Protein AF-A0AAJ5N3K0-F1 (afdb_monomer_lite)

InterPro domains:
  IPR025319 Domain of unknown function DUF4224 [PF13986] (3-48)

Radius of gyration: 14.59 Å; chains: 1; bounding box: 27×22×53 Å

Foldseek 3Di:
DAKQDLVNLCVVQVRDNQQVSSQVSCCVPLVDNFDADPVSHGIDGVCSSPDPDDPPPPPPDPDDDDDD

Secondary structure (DSSP, 8-state):
-PBPPHHHHHHHTTS---HHHHHHHHHHHT---PPBPTTS-B--BHHHHH--S---------------

Organism: NCBI:txid95485

Sequence (68 aa):
MSIVTNDELIELTGGLKQGAAQTRWIKKALGIDAPRKADGHPLLTWEQVNGRDEPRQRKSTINWQTTA

Structure (mmCIF, N/CA/C/O backbone):
data_AF-A0AAJ5N3K0-F1
#
_entry.id   AF-A0AAJ5N3K0-F1
#
loop_
_atom_site.group_PDB
_atom_site.id
_atom_site.type_symbol
_atom_site.label_atom_id
_atom_site.label_alt_id
_atom_site.label_comp_id
_atom_site.label_asym_id
_atom_site.label_entity_id
_atom_site.label_seq_id
_atom_site.pdbx_PDB_ins_code
_atom_site.Cartn_x
_atom_site.Cartn_y
_atom_site.Cartn_z
_atom_site.occupancy
_atom_site.B_iso_or_equiv
_atom_site.auth_seq_id
_atom_site.auth_comp_id
_atom_site.auth_asym_id
_atom_site.auth_atom_id
_atom_site.pdbx_PDB_model_num
ATOM 1 N N . MET A 1 1 ? -8.256 11.056 -3.695 1.00 64.12 1 MET A N 1
ATOM 2 C CA . MET A 1 1 ? -7.150 10.079 -3.593 1.00 64.12 1 MET A CA 1
ATOM 3 C C . MET A 1 1 ? -5.866 10.686 -3.039 1.00 64.12 1 MET A C 1
ATOM 5 O O . MET A 1 1 ? -5.086 11.259 -3.789 1.00 64.12 1 MET A O 1
ATOM 9 N N . SER A 1 2 ? -5.634 10.532 -1.732 1.00 89.81 2 SER A N 1
ATOM 10 C CA . SER A 1 2 ? -4.319 10.777 -1.117 1.00 89.81 2 SER A CA 1
ATOM 11 C C . SER A 1 2 ? -3.447 9.517 -1.229 1.00 89.81 2 SER A C 1
ATOM 13 O O . SER A 1 2 ? -3.942 8.412 -0.978 1.00 89.81 2 SER A O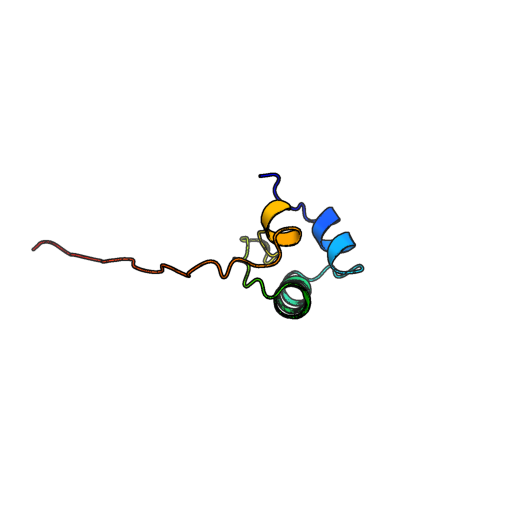 1
ATOM 15 N N . ILE A 1 3 ? -2.187 9.668 -1.650 1.00 92.94 3 ILE A N 1
ATOM 16 C CA . ILE A 1 3 ? -1.202 8.574 -1.739 1.00 92.94 3 ILE A CA 1
ATOM 17 C C . ILE A 1 3 ? -0.672 8.278 -0.336 1.00 92.94 3 ILE A C 1
ATOM 19 O O . ILE A 1 3 ? -0.346 9.208 0.392 1.00 92.94 3 ILE A O 1
ATOM 23 N N . VAL A 1 4 ? -0.536 6.994 0.006 1.00 94.50 4 VAL A N 1
ATOM 24 C CA . VAL A 1 4 ? 0.108 6.577 1.258 1.00 94.50 4 VAL A CA 1
ATOM 25 C C . VAL A 1 4 ? 1.611 6.851 1.155 1.00 94.50 4 VAL A C 1
ATOM 27 O O . VAL A 1 4 ? 2.308 6.344 0.264 1.00 94.50 4 VAL A O 1
ATOM 30 N N . THR A 1 5 ? 2.105 7.690 2.054 1.00 95.06 5 THR A N 1
ATOM 31 C CA . THR A 1 5 ? 3.518 8.040 2.194 1.00 95.06 5 THR A CA 1
ATOM 32 C C . THR A 1 5 ? 4.319 6.890 2.805 1.00 95.06 5 THR A C 1
ATOM 34 O O . THR A 1 5 ? 3.772 5.891 3.268 1.00 95.06 5 THR A O 1
ATOM 37 N N . ASN A 1 6 ? 5.649 6.998 2.791 1.00 92.56 6 ASN A N 1
ATOM 38 C CA . ASN A 1 6 ? 6.497 5.934 3.327 1.00 92.56 6 ASN A CA 1
ATOM 39 C C . ASN A 1 6 ? 6.387 5.816 4.860 1.00 92.56 6 ASN A C 1
ATOM 41 O O . ASN A 1 6 ? 6.422 4.696 5.366 1.00 92.56 6 ASN A O 1
ATOM 45 N N . ASP A 1 7 ? 6.187 6.924 5.577 1.00 94.81 7 ASP A N 1
ATOM 46 C CA . ASP A 1 7 ? 5.969 6.906 7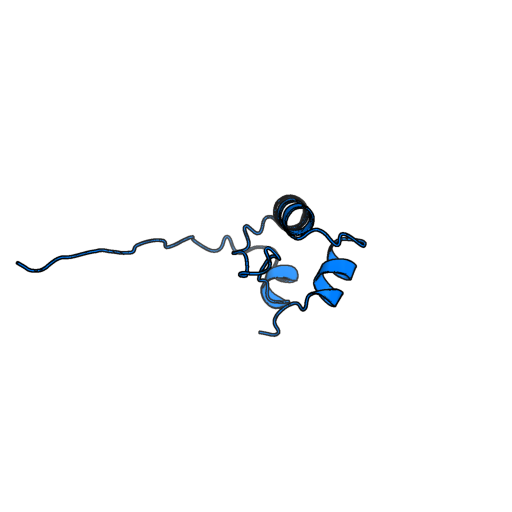.030 1.00 94.81 7 ASP A CA 1
ATOM 47 C C . ASP A 1 7 ? 4.611 6.285 7.373 1.00 94.81 7 ASP A C 1
ATOM 49 O O . ASP A 1 7 ? 4.536 5.362 8.183 1.00 94.81 7 ASP A O 1
ATOM 53 N N . GLU A 1 8 ? 3.556 6.670 6.652 1.00 95.31 8 GLU A N 1
ATOM 54 C CA . GLU A 1 8 ? 2.235 6.049 6.791 1.00 95.31 8 GLU A CA 1
ATOM 55 C C . GLU A 1 8 ? 2.257 4.552 6.437 1.00 95.31 8 GLU A C 1
ATOM 57 O O . GLU A 1 8 ? 1.556 3.760 7.060 1.00 95.31 8 GLU A O 1
ATOM 62 N N . LEU A 1 9 ? 3.081 4.122 5.472 1.00 94.69 9 LEU A N 1
ATOM 63 C CA . LEU A 1 9 ? 3.285 2.698 5.181 1.00 94.69 9 LEU A CA 1
ATOM 64 C C . LEU A 1 9 ? 3.916 1.959 6.363 1.00 94.69 9 LEU A C 1
ATOM 66 O O . LEU A 1 9 ? 3.536 0.818 6.637 1.00 94.69 9 LEU A O 1
ATOM 70 N N . ILE A 1 10 ? 4.885 2.573 7.046 1.00 95.81 10 ILE A N 1
ATOM 71 C CA . ILE A 1 10 ? 5.514 1.994 8.238 1.00 95.81 10 ILE A CA 1
ATOM 72 C C . ILE A 1 10 ? 4.467 1.858 9.343 1.00 95.81 10 ILE A C 1
ATOM 74 O O . ILE A 1 10 ? 4.339 0.777 9.911 1.00 95.81 10 ILE A O 1
ATOM 78 N N . GLU A 1 11 ? 3.679 2.898 9.604 1.00 96.06 11 GLU A N 1
ATOM 79 C CA . GLU A 1 11 ? 2.614 2.863 10.612 1.00 96.06 11 GLU A CA 1
ATOM 80 C C . GLU A 1 11 ? 1.544 1.813 10.281 1.00 96.06 11 GLU A C 1
ATOM 82 O O . GLU A 1 11 ? 1.248 0.947 11.106 1.00 96.06 11 GLU A O 1
ATOM 87 N N . LEU A 1 12 ? 1.043 1.811 9.042 1.00 93.94 12 LEU A N 1
ATOM 88 C CA . LEU A 1 12 ? 0.027 0.874 8.556 1.00 93.94 12 LEU A CA 1
ATOM 89 C C . LEU A 1 12 ? 0.468 -0.586 8.691 1.00 93.94 12 LEU A C 1
ATOM 91 O O . LEU A 1 12 ? -0.339 -1.463 8.988 1.00 93.94 12 LEU A O 1
ATOM 95 N N . THR A 1 13 ? 1.751 -0.856 8.453 1.00 94.69 13 THR A N 1
ATOM 96 C CA . THR A 1 13 ? 2.310 -2.214 8.471 1.00 94.69 13 THR A CA 1
ATOM 97 C C . THR A 1 13 ? 2.842 -2.634 9.843 1.00 94.69 13 THR A C 1
ATOM 99 O O . THR A 1 13 ? 3.404 -3.723 9.966 1.00 94.69 13 THR A O 1
ATOM 102 N N . GLY A 1 14 ? 2.669 -1.805 10.879 1.00 94.56 14 GLY A N 1
ATOM 103 C CA . GLY A 1 14 ? 3.110 -2.107 12.243 1.00 94.56 14 GLY A CA 1
ATOM 104 C C . GLY A 1 14 ? 4.624 -1.995 12.444 1.00 94.56 14 GLY A C 1
ATOM 105 O O . GLY A 1 14 ? 5.209 -2.765 13.202 1.00 94.56 14 GLY A O 1
ATOM 106 N N . GLY A 1 15 ? 5.277 -1.066 11.744 1.00 94.81 15 GLY A N 1
ATOM 107 C CA . GLY A 1 15 ? 6.703 -0.766 11.884 1.00 94.81 15 GLY A CA 1
ATOM 108 C C . GLY A 1 15 ? 7.612 -1.402 10.827 1.00 94.81 15 GLY A C 1
ATOM 109 O O . GLY A 1 15 ? 8.837 -1.294 10.932 1.00 94.81 15 GLY A O 1
ATOM 110 N N . LEU A 1 16 ? 7.067 -2.067 9.799 1.00 94.94 16 LEU A N 1
ATOM 111 C CA . LEU A 1 16 ? 7.897 -2.680 8.759 1.00 94.94 16 LEU A CA 1
ATOM 112 C C . LEU A 1 16 ? 8.535 -1.603 7.880 1.00 94.94 16 LEU A C 1
ATOM 114 O O . LEU A 1 16 ? 7.841 -0.843 7.219 1.00 94.94 16 LEU A O 1
ATOM 118 N N . LYS A 1 17 ? 9.870 -1.591 7.809 1.00 94.31 17 LYS A N 1
ATOM 119 C CA . LYS A 1 17 ? 10.637 -0.649 6.968 1.00 94.31 17 LYS A CA 1
ATOM 120 C C . LYS A 1 17 ? 11.004 -1.200 5.592 1.00 94.31 17 LYS A C 1
ATOM 122 O O . LYS A 1 17 ? 11.319 -0.445 4.687 1.00 94.31 17 LYS A O 1
ATOM 127 N N . GLN A 1 18 ? 10.999 -2.520 5.427 1.00 95.06 18 GLN A N 1
ATOM 128 C CA . GLN A 1 18 ? 11.418 -3.159 4.179 1.00 95.06 18 GLN A CA 1
ATOM 129 C C . GLN A 1 18 ? 10.251 -3.200 3.187 1.00 95.06 18 GLN A C 1
ATOM 131 O O . GLN A 1 18 ? 9.255 -3.876 3.450 1.00 95.06 18 GLN A O 1
ATOM 136 N N . GLY A 1 19 ? 10.378 -2.548 2.026 1.00 93.38 19 GLY A N 1
ATOM 137 C CA . GLY A 1 19 ? 9.300 -2.459 1.025 1.00 93.38 19 GLY A CA 1
ATOM 138 C C . GLY A 1 19 ? 8.769 -3.819 0.546 1.00 93.38 19 GLY A C 1
ATOM 139 O O . GLY A 1 19 ? 7.559 -4.015 0.387 1.00 93.38 19 GLY A O 1
ATOM 140 N N . ALA A 1 20 ? 9.643 -4.823 0.424 1.00 94.06 20 ALA A N 1
ATOM 141 C CA . ALA A 1 20 ? 9.239 -6.194 0.107 1.00 94.06 20 ALA A CA 1
ATOM 142 C C . ALA A 1 20 ? 8.385 -6.835 1.218 1.00 94.06 20 ALA A C 1
ATOM 144 O O . ALA A 1 20 ? 7.420 -7.545 0.922 1.00 94.06 20 ALA A O 1
ATOM 145 N N . ALA A 1 21 ? 8.714 -6.574 2.487 1.00 95.56 21 ALA A N 1
ATOM 146 C CA . ALA A 1 21 ? 7.942 -7.053 3.631 1.00 95.56 21 ALA A CA 1
ATOM 147 C C . ALA A 1 21 ? 6.588 -6.336 3.719 1.00 95.56 21 ALA A C 1
ATOM 149 O O . ALA A 1 21 ? 5.566 -7.007 3.854 1.00 95.56 21 ALA A O 1
ATOM 150 N N . GLN A 1 22 ? 6.568 -5.011 3.528 1.00 96.12 22 GLN A N 1
ATOM 151 C CA . GLN A 1 22 ? 5.335 -4.224 3.442 1.00 96.12 22 GLN A CA 1
ATOM 152 C C . GLN A 1 22 ? 4.421 -4.762 2.334 1.00 96.12 22 GLN A C 1
ATOM 154 O O . GLN A 1 22 ? 3.256 -5.043 2.588 1.00 96.12 22 GLN A O 1
ATOM 159 N N . THR A 1 23 ? 4.950 -5.014 1.129 1.00 94.62 23 THR A N 1
ATOM 160 C CA . THR A 1 23 ? 4.167 -5.564 0.004 1.00 94.62 23 THR A CA 1
ATOM 161 C C . THR A 1 23 ? 3.521 -6.907 0.359 1.00 94.62 23 THR A C 1
ATOM 163 O O . THR A 1 23 ? 2.342 -7.130 0.084 1.00 94.62 23 THR A O 1
ATOM 166 N N . ARG A 1 24 ? 4.284 -7.822 0.977 1.00 94.75 24 ARG A N 1
ATOM 167 C CA . ARG A 1 24 ? 3.764 -9.131 1.410 1.00 94.75 24 ARG A CA 1
ATOM 168 C C . ARG A 1 24 ? 2.682 -8.974 2.474 1.00 94.75 24 ARG A C 1
ATOM 170 O O . ARG A 1 24 ? 1.672 -9.671 2.412 1.00 94.75 24 ARG A O 1
ATOM 177 N N . TRP A 1 25 ? 2.894 -8.063 3.422 1.00 95.38 25 TRP A N 1
ATOM 178 C CA . TRP A 1 25 ? 1.929 -7.762 4.470 1.00 95.38 25 TRP A CA 1
ATOM 179 C C . TRP A 1 25 ? 0.636 -7.191 3.883 1.00 95.38 25 TRP A C 1
ATOM 181 O O . TRP A 1 25 ? -0.421 -7.747 4.142 1.00 95.38 25 TRP A O 1
ATOM 191 N N . ILE A 1 26 ? 0.716 -6.182 3.009 1.00 93.19 26 ILE A N 1
ATOM 192 C CA . ILE A 1 26 ? -0.441 -5.553 2.348 1.00 93.19 26 ILE A CA 1
ATOM 193 C C . ILE A 1 26 ? -1.247 -6.582 1.557 1.00 93.19 26 ILE A C 1
ATOM 195 O O . ILE A 1 26 ? -2.467 -6.650 1.696 1.00 93.19 26 ILE A O 1
ATOM 199 N N . LYS A 1 27 ? -0.577 -7.448 0.791 1.00 92.88 27 LYS A N 1
ATOM 200 C CA . LYS A 1 27 ? -1.251 -8.521 0.052 1.00 92.88 27 LYS A CA 1
ATOM 201 C C . LYS A 1 27 ? -1.976 -9.499 0.977 1.00 92.88 27 LYS A C 1
ATOM 203 O O . LYS A 1 27 ? -3.060 -9.957 0.637 1.00 92.88 27 LYS A O 1
ATOM 208 N N . LYS A 1 28 ? -1.392 -9.822 2.135 1.00 92.50 28 LYS A N 1
ATOM 209 C CA . LYS A 1 28 ? -1.972 -10.760 3.108 1.00 92.50 28 LYS A CA 1
ATOM 210 C C . LYS A 1 28 ? -3.093 -10.135 3.947 1.00 92.50 28 LYS A C 1
ATOM 212 O O . LYS A 1 28 ? -4.083 -10.806 4.203 1.00 92.50 28 LYS A O 1
ATOM 217 N N . ALA A 1 29 ? -2.921 -8.895 4.397 1.00 92.06 29 ALA A N 1
ATOM 218 C CA . ALA A 1 29 ? -3.819 -8.219 5.331 1.00 92.06 29 ALA A CA 1
ATOM 219 C C . ALA A 1 29 ? -4.977 -7.505 4.623 1.00 92.06 29 ALA A C 1
ATOM 221 O O . ALA A 1 29 ? -6.105 -7.539 5.107 1.00 92.06 29 ALA A O 1
ATOM 222 N N . LEU A 1 30 ? -4.697 -6.878 3.477 1.00 90.50 30 LEU A N 1
ATOM 223 C CA . LEU A 1 30 ? -5.664 -6.075 2.726 1.00 90.50 30 LEU A CA 1
ATOM 224 C C . LEU A 1 30 ? -6.143 -6.771 1.444 1.00 90.50 30 LEU A C 1
ATOM 226 O O . LEU A 1 30 ? -7.092 -6.311 0.823 1.00 90.50 30 LEU A O 1
ATOM 230 N N . GLY A 1 31 ? -5.493 -7.858 1.010 1.00 90.31 31 GLY A N 1
ATOM 231 C CA . GLY A 1 31 ? -5.826 -8.528 -0.256 1.00 90.31 31 GLY A CA 1
ATOM 232 C C . GLY A 1 31 ? -5.416 -7.733 -1.503 1.00 90.31 31 GLY A C 1
ATOM 233 O O . GLY A 1 31 ? -5.770 -8.101 -2.622 1.00 90.31 31 GLY A O 1
ATOM 234 N N . ILE A 1 32 ? -4.655 -6.649 -1.331 1.00 89.44 32 ILE A N 1
ATOM 235 C CA . ILE A 1 32 ? -4.280 -5.728 -2.406 1.00 89.44 32 ILE A CA 1
ATOM 236 C C . ILE A 1 32 ? -2.924 -6.140 -2.973 1.00 89.44 32 ILE A C 1
ATOM 238 O O . ILE A 1 32 ? -1.928 -6.216 -2.255 1.00 89.44 32 ILE A O 1
ATOM 242 N N . ASP A 1 33 ? -2.861 -6.358 -4.284 1.00 89.75 33 ASP A N 1
ATOM 243 C CA . ASP A 1 33 ? -1.589 -6.524 -4.990 1.00 89.75 33 ASP A CA 1
ATOM 244 C C . ASP A 1 33 ? -1.142 -5.169 -5.534 1.00 89.75 33 ASP A C 1
ATOM 246 O O . ASP A 1 33 ? -1.532 -4.740 -6.623 1.00 89.75 33 ASP A O 1
ATOM 250 N N . ALA A 1 34 ? -0.402 -4.453 -4.698 1.00 89.88 34 ALA A N 1
ATOM 251 C CA . ALA A 1 34 ? 0.038 -3.103 -4.985 1.00 89.88 34 ALA A CA 1
ATOM 252 C C . ALA A 1 34 ? 1.213 -3.089 -5.974 1.00 89.88 34 ALA A C 1
ATOM 254 O O . ALA A 1 34 ? 2.173 -3.845 -5.782 1.00 89.88 34 ALA A O 1
ATOM 255 N N . PRO A 1 35 ? 1.201 -2.206 -6.990 1.00 91.81 35 PRO A N 1
ATOM 256 C CA . PRO A 1 35 ? 2.396 -1.954 -7.783 1.00 91.81 35 PRO A CA 1
ATOM 257 C C . PRO A 1 35 ? 3.511 -1.396 -6.888 1.00 91.81 35 PRO A C 1
ATOM 259 O O . PRO A 1 35 ? 3.248 -0.778 -5.856 1.00 91.81 35 PRO A O 1
ATOM 262 N N . ARG A 1 36 ? 4.768 -1.613 -7.280 1.00 92.81 36 ARG A N 1
ATOM 263 C CA . ARG A 1 36 ? 5.936 -1.114 -6.543 1.00 92.81 36 ARG A CA 1
ATOM 264 C C . ARG A 1 36 ? 6.503 0.129 -7.212 1.00 92.81 36 ARG A C 1
ATOM 266 O O . ARG A 1 36 ? 6.573 0.197 -8.437 1.00 92.81 36 ARG A O 1
ATOM 273 N N . LYS A 1 37 ? 6.918 1.088 -6.391 1.00 91.06 37 LYS A N 1
ATOM 274 C CA . LYS A 1 37 ? 7.718 2.248 -6.791 1.00 91.06 37 LYS A CA 1
ATOM 275 C C . LYS A 1 37 ? 9.159 1.805 -7.109 1.00 91.06 37 LYS A C 1
ATOM 277 O O . LYS A 1 37 ? 9.557 0.678 -6.805 1.00 91.06 37 LYS A O 1
ATOM 282 N N . ALA A 1 38 ? 9.957 2.708 -7.679 1.00 89.12 38 ALA A N 1
ATOM 283 C CA . ALA A 1 38 ? 11.372 2.456 -7.979 1.00 89.12 38 ALA A CA 1
ATOM 284 C C . ALA A 1 38 ? 12.231 2.195 -6.723 1.00 89.12 38 ALA A C 1
ATOM 286 O O . ALA A 1 38 ? 13.237 1.499 -6.807 1.00 89.12 38 ALA A O 1
ATOM 287 N N . ASP A 1 39 ? 11.813 2.703 -5.559 1.00 86.25 39 ASP A N 1
ATOM 288 C CA . ASP A 1 39 ? 12.452 2.465 -4.255 1.00 86.25 39 ASP A CA 1
ATOM 289 C C . ASP A 1 39 ? 12.120 1.078 -3.655 1.00 86.25 39 ASP A C 1
ATOM 291 O O . ASP A 1 39 ? 12.649 0.697 -2.613 1.00 86.25 39 ASP A O 1
ATOM 295 N N . GLY A 1 40 ? 11.247 0.302 -4.307 1.00 89.50 40 GLY A N 1
ATOM 296 C CA . GLY A 1 40 ? 10.807 -1.014 -3.848 1.00 89.50 40 GLY A CA 1
ATOM 297 C C . GLY A 1 40 ? 9.649 -0.993 -2.845 1.00 89.50 40 GLY A C 1
ATOM 298 O O . GLY A 1 40 ? 9.179 -2.069 -2.456 1.00 89.50 40 GLY A O 1
ATOM 299 N N . HIS A 1 41 ? 9.149 0.183 -2.455 1.00 94.19 41 HIS A N 1
ATOM 300 C CA . HIS A 1 41 ? 7.976 0.317 -1.596 1.00 94.19 41 HIS A CA 1
ATOM 301 C C . HIS A 1 41 ? 6.664 0.186 -2.392 1.00 94.19 41 HIS A C 1
ATOM 303 O O . HIS A 1 41 ? 6.598 0.530 -3.578 1.00 94.19 41 HIS A O 1
ATOM 309 N N . PRO A 1 42 ? 5.596 -0.334 -1.765 1.00 94.81 42 PRO A N 1
ATOM 310 C CA . PRO A 1 42 ? 4.288 -0.449 -2.398 1.00 94.81 42 PRO A CA 1
ATOM 311 C C . PRO A 1 42 ? 3.665 0.934 -2.638 1.00 94.81 42 PRO A C 1
ATOM 313 O O . PRO A 1 42 ? 3.753 1.833 -1.806 1.00 94.81 42 PRO A O 1
ATOM 316 N N . LEU A 1 43 ? 3.010 1.105 -3.784 1.00 95.00 43 LEU A N 1
ATOM 317 C CA . LEU A 1 43 ? 2.258 2.306 -4.133 1.00 95.00 43 LEU A CA 1
ATOM 318 C C . LEU A 1 43 ? 0.767 2.064 -3.884 1.00 95.00 43 LEU A C 1
ATOM 320 O O . LEU A 1 43 ? 0.135 1.263 -4.577 1.00 95.00 43 LEU A O 1
ATOM 324 N N . LEU A 1 44 ? 0.216 2.776 -2.902 1.00 92.81 44 LEU A N 1
ATOM 325 C CA . LEU A 1 44 ? -1.176 2.679 -2.468 1.00 92.81 44 LEU A CA 1
ATOM 326 C C . LEU A 1 44 ? -1.784 4.073 -2.333 1.00 92.81 44 LEU A C 1
ATOM 328 O O . LEU A 1 44 ? -1.077 5.051 -2.092 1.00 92.81 44 LEU A O 1
ATOM 332 N N . THR A 1 45 ? -3.106 4.138 -2.370 1.00 94.19 45 THR A N 1
ATOM 333 C CA . THR A 1 45 ? -3.878 5.288 -1.892 1.00 94.19 45 THR A CA 1
ATOM 334 C C . THR A 1 45 ? -4.651 4.906 -0.637 1.00 94.19 45 THR A C 1
ATOM 336 O O . THR A 1 45 ? -5.014 3.741 -0.464 1.00 94.19 45 THR A O 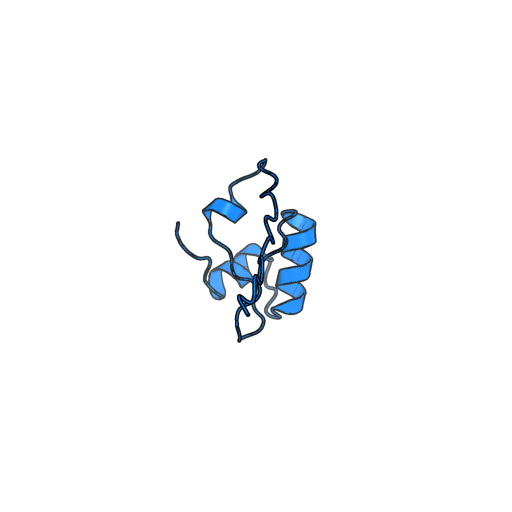1
ATOM 339 N N . TRP A 1 46 ? -4.946 5.879 0.223 1.00 92.06 46 TRP A N 1
ATOM 340 C CA . TRP A 1 46 ? -5.770 5.641 1.413 1.00 92.06 46 TRP A CA 1
ATOM 341 C C . TRP A 1 46 ? -7.167 5.115 1.070 1.00 92.06 46 TRP A C 1
ATOM 343 O O . TRP A 1 46 ? -7.725 4.314 1.809 1.00 92.06 46 TRP A O 1
ATOM 353 N N . GLU A 1 47 ? -7.706 5.488 -0.091 1.00 90.69 47 GLU A N 1
ATOM 354 C CA . GLU A 1 47 ? -8.961 4.928 -0.599 1.00 90.69 47 GLU A CA 1
ATOM 355 C C . GLU A 1 47 ? -8.853 3.425 -0.876 1.00 90.69 47 GLU A C 1
ATOM 357 O O . GLU A 1 47 ? -9.768 2.688 -0.537 1.00 90.69 47 GLU A O 1
ATOM 362 N N . GLN A 1 48 ? -7.730 2.935 -1.412 1.00 89.00 48 GLN A N 1
ATOM 363 C CA . GLN A 1 48 ? -7.523 1.492 -1.584 1.00 89.00 48 GLN A CA 1
ATOM 364 C C . GLN A 1 48 ? -7.357 0.768 -0.246 1.00 89.00 48 GLN A C 1
ATOM 366 O O . GLN A 1 48 ? -7.805 -0.362 -0.121 1.00 89.00 48 GLN A O 1
ATOM 371 N N . VAL A 1 49 ? -6.709 1.397 0.740 1.00 90.44 49 VAL A N 1
ATOM 372 C CA . VAL A 1 49 ? -6.522 0.807 2.078 1.00 90.44 49 VAL A CA 1
ATOM 373 C C . VAL A 1 49 ? -7.855 0.691 2.823 1.00 90.44 49 VAL A C 1
ATOM 375 O O . VAL A 1 49 ? -8.111 -0.323 3.468 1.00 90.44 49 VAL A O 1
ATOM 378 N N . ASN A 1 50 ? -8.705 1.712 2.707 1.00 89.44 50 ASN A N 1
ATOM 379 C CA . ASN A 1 50 ? -9.988 1.793 3.408 1.00 89.44 50 ASN A CA 1
ATOM 380 C C . ASN A 1 50 ? -11.149 1.158 2.625 1.00 89.44 50 ASN A C 1
ATOM 382 O O . ASN A 1 50 ? -12.166 0.796 3.214 1.00 89.44 50 ASN A O 1
ATOM 386 N N . GLY A 1 51 ? -11.007 1.011 1.309 1.00 80.88 51 GLY A N 1
ATOM 387 C CA . GLY A 1 51 ? -11.977 0.369 0.432 1.00 80.88 51 GLY A CA 1
ATOM 388 C C . GLY A 1 51 ? -11.910 -1.149 0.548 1.00 80.88 51 GLY A C 1
ATOM 389 O O . GLY A 1 51 ? -11.253 -1.813 -0.252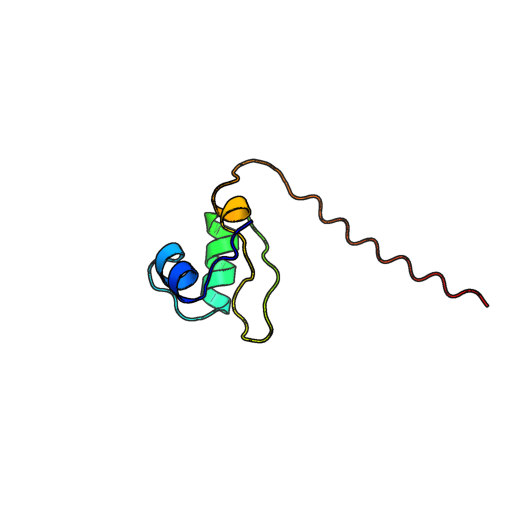 1.00 80.88 51 GLY A O 1
ATOM 390 N N . ARG A 1 52 ? -12.599 -1.711 1.543 1.00 60.59 52 ARG A N 1
ATOM 391 C CA . ARG A 1 52 ? -12.986 -3.127 1.518 1.00 60.59 52 ARG A CA 1
ATOM 392 C C . ARG A 1 52 ? -14.094 -3.315 0.472 1.00 60.59 52 ARG A C 1
ATOM 394 O O . ARG A 1 52 ? -15.044 -2.543 0.458 1.00 60.59 52 ARG A O 1
ATOM 401 N N . ASP A 1 53 ? -13.942 -4.348 -0.360 1.00 53.25 53 ASP A N 1
ATOM 402 C CA . ASP A 1 53 ? -14.980 -4.971 -1.208 1.00 53.25 53 ASP A CA 1
ATOM 403 C C . ASP A 1 53 ? -15.169 -4.573 -2.683 1.00 53.25 53 ASP A C 1
ATOM 405 O O . ASP A 1 53 ? -16.195 -4.920 -3.260 1.00 53.25 53 ASP A O 1
ATOM 409 N N . GLU A 1 54 ? -14.165 -4.037 -3.386 1.00 49.59 54 GLU A N 1
ATOM 410 C CA . GLU A 1 54 ? -14.172 -4.179 -4.856 1.00 49.59 54 GLU A CA 1
ATOM 411 C C . GLU A 1 54 ? -12.931 -4.908 -5.380 1.00 49.59 54 GLU A C 1
ATOM 413 O O . GLU A 1 54 ? -11.809 -4.395 -5.276 1.00 49.59 54 GLU A O 1
ATOM 418 N N . PRO A 1 55 ? -13.085 -6.111 -5.977 1.00 48.44 55 PRO A N 1
ATOM 419 C CA . PRO A 1 55 ? -11.997 -6.743 -6.694 1.00 48.44 55 PRO A CA 1
ATOM 420 C C . PRO A 1 55 ? -11.664 -5.849 -7.884 1.00 48.44 55 PRO A C 1
ATOM 422 O O . PRO A 1 55 ? -12.352 -5.858 -8.905 1.00 48.44 55 PRO A O 1
ATOM 425 N N . ARG A 1 56 ? -10.595 -5.058 -7.752 1.00 54.69 56 ARG A N 1
ATOM 426 C CA . ARG A 1 56 ? -10.056 -4.252 -8.845 1.00 54.69 56 ARG A CA 1
ATOM 427 C C . ARG A 1 56 ? -9.719 -5.202 -9.989 1.00 54.69 56 ARG A C 1
ATOM 429 O O . ARG A 1 56 ? -8.686 -5.874 -9.955 1.00 54.69 56 ARG A O 1
ATOM 436 N N . GLN A 1 57 ? -10.609 -5.287 -10.978 1.00 51.88 57 GLN A N 1
ATOM 437 C CA . GLN A 1 57 ? -10.384 -6.060 -12.189 1.00 51.88 57 GLN A CA 1
ATOM 438 C 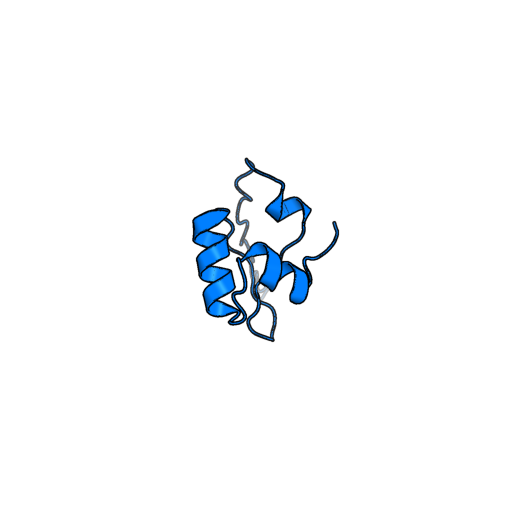C . GLN A 1 57 ? -9.043 -5.622 -12.773 1.00 51.88 57 GLN A C 1
ATOM 440 O O . GLN A 1 57 ? -8.880 -4.483 -13.215 1.00 51.88 57 GLN A O 1
ATOM 445 N N . ARG A 1 58 ? -8.063 -6.527 -12.754 1.00 56.31 58 ARG A N 1
ATOM 446 C CA . ARG A 1 58 ? -6.789 -6.332 -13.440 1.00 56.31 58 ARG A CA 1
ATOM 447 C C . ARG A 1 58 ? -7.061 -6.391 -14.938 1.00 56.31 58 ARG A C 1
ATOM 449 O O . ARG A 1 58 ? -6.938 -7.446 -15.550 1.00 56.31 58 ARG A O 1
ATOM 456 N N . LYS A 1 59 ? -7.460 -5.273 -15.539 1.00 53.94 59 LYS A N 1
ATOM 457 C CA . LYS A 1 59 ? -7.441 -5.138 -16.996 1.00 53.94 59 LYS A CA 1
ATOM 458 C C . LYS A 1 59 ? -6.016 -4.815 -17.423 1.00 53.94 59 LYS A C 1
ATOM 460 O O . LYS A 1 59 ? -5.666 -3.662 -17.640 1.00 53.94 59 LYS A O 1
ATOM 465 N N . SER A 1 60 ? -5.192 -5.851 -17.522 1.00 58.38 60 SER A N 1
ATOM 466 C CA . SER A 1 60 ? -3.955 -5.792 -18.295 1.00 58.38 60 SER A CA 1
ATOM 467 C C . SER A 1 60 ? -4.274 -6.223 -19.725 1.00 58.38 60 SER A C 1
ATOM 469 O O . SER A 1 60 ? -4.017 -7.364 -20.092 1.00 58.38 60 SER A O 1
ATOM 471 N N . THR A 1 61 ? -4.854 -5.335 -20.533 1.00 54.44 61 THR A N 1
ATOM 472 C CA . THR A 1 61 ? -4.959 -5.565 -21.983 1.00 54.44 61 THR A CA 1
ATOM 473 C C . THR A 1 61 ? -4.136 -4.505 -22.696 1.00 54.44 61 THR A C 1
ATOM 475 O O . THR A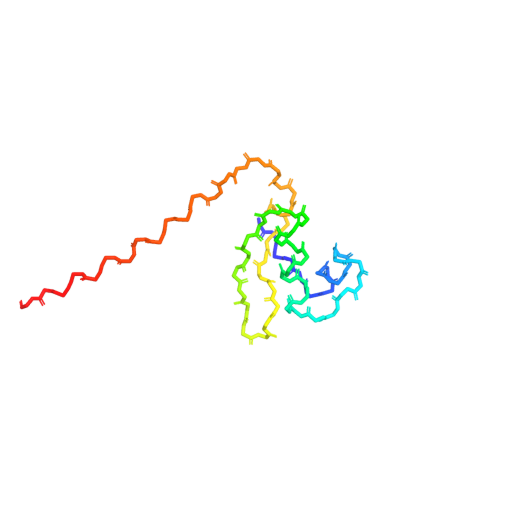 1 61 ? -4.666 -3.504 -23.167 1.00 54.44 61 THR A O 1
ATOM 478 N N . ILE A 1 62 ? -2.818 -4.702 -22.745 1.00 63.47 62 ILE A N 1
ATOM 479 C CA . ILE A 1 62 ? -1.983 -3.966 -23.696 1.00 63.47 62 ILE A CA 1
ATOM 480 C C . ILE A 1 62 ? -2.074 -4.736 -25.014 1.00 63.47 62 ILE A C 1
ATOM 482 O O . ILE A 1 62 ? -1.519 -5.825 -25.140 1.00 63.47 62 ILE A O 1
ATOM 486 N N . ASN A 1 63 ? -2.844 -4.202 -25.962 1.00 65.62 63 ASN A N 1
ATOM 487 C CA . ASN A 1 63 ? -2.973 -4.748 -27.309 1.00 65.62 63 ASN A CA 1
ATOM 488 C C . ASN A 1 63 ? -1.926 -4.072 -28.210 1.00 65.62 63 ASN A C 1
ATOM 490 O O . ASN A 1 63 ? -2.106 -2.927 -28.617 1.00 65.62 63 ASN A O 1
ATOM 494 N N . TRP A 1 64 ? -0.810 -4.756 -28.471 1.00 66.94 64 TRP A N 1
ATOM 495 C CA . TRP A 1 64 ? 0.192 -4.310 -29.440 1.00 66.94 64 TRP A CA 1
ATOM 496 C C . TRP A 1 64 ? -0.265 -4.694 -30.852 1.00 66.94 64 TRP A C 1
ATOM 498 O O . TRP A 1 64 ? 0.102 -5.755 -31.352 1.00 66.94 64 TRP A O 1
ATOM 508 N N . GLN A 1 65 ? -1.065 -3.851 -31.508 1.00 63.12 65 GLN A N 1
ATOM 509 C CA . GLN A 1 65 ? -1.240 -3.962 -32.958 1.00 63.12 65 GLN A CA 1
ATOM 510 C C . GLN A 1 65 ? -0.129 -3.170 -33.646 1.00 63.12 65 GLN A C 1
ATOM 512 O O . GLN A 1 65 ? -0.196 -1.949 -33.769 1.00 63.12 65 GLN A O 1
ATOM 517 N N . THR A 1 66 ? 0.910 -3.876 -34.084 1.00 63.97 66 THR A N 1
ATOM 518 C CA . THR A 1 66 ? 1.843 -3.374 -35.095 1.00 63.97 66 THR A CA 1
ATOM 519 C C . THR A 1 66 ? 1.096 -3.344 -36.425 1.00 63.97 66 THR A C 1
ATOM 521 O O . THR A 1 66 ? 0.771 -4.395 -36.971 1.00 63.97 66 THR A O 1
ATOM 524 N N . THR A 1 67 ? 0.777 -2.152 -36.929 1.00 62.56 67 THR A N 1
ATOM 525 C CA . THR A 1 67 ? 0.348 -2.001 -38.327 1.00 62.56 67 THR A CA 1
ATOM 526 C C . THR A 1 67 ? 1.595 -2.074 -39.206 1.00 62.56 67 THR A C 1
ATOM 528 O O . THR A 1 67 ? 2.583 -1.399 -38.911 1.00 62.56 67 THR A O 1
ATOM 531 N N . ALA A 1 68 ? 1.546 -2.969 -40.195 1.00 59.78 68 ALA A N 1
ATOM 532 C CA . ALA A 1 68 ? 2.581 -3.213 -41.199 1.00 59.78 68 ALA A CA 1
ATOM 533 C C . ALA A 1 68 ? 2.599 -2.130 -42.285 1.00 59.78 68 ALA A C 1
ATOM 535 O O . ALA A 1 68 ? 1.529 -1.523 -42.522 1.00 59.78 68 ALA A O 1
#

pLDDT: mean 83.58, std 15.58, range [48.44, 96.12]